Protein 5J93 (pdb70)

Nearest PDB structures (foldseek):
  4mjy-assembly1_A  TM=1.006E+00  e=1.750E-23  Aquarana catesbeiana
  4lyx-assembly1_A  TM=1.006E+00  e=2.697E-23  Aquarana catesbeiana
  4mku-assembly1_A  TM=1.005E+00  e=2.697E-23  Aquarana catesbeiana
  5xhm-assembly1_A  TM=1.005E+00  e=3.268E-23  Aquarana catesbeiana
  4p18-assembly1_X  TM=1.004E+00  e=1.196E-22  Aquarana catesbeiana

Organism: Aquarana catesbeiana (NCBI:txid8400)

CATH classification: 1.20.1260.10

Radius of gyration: 18.16 Å; Cα contacts (8 Å, |Δi|>4): 211; chains: 1; bounding box: 49×44×41 Å

B-factor: mean 12.15, std 8.23, range [3.85, 66.8]

Structure (mmCIF, N/CA/C/O backbone):
data_5J93
#
_entry.id   5J93
#
_cell.length_a   183.782
_cell.length_b   183.782
_cell.length_c   183.782
_cell.angle_alpha   90.00
_cell.angle_beta   90.00
_cell.angle_gamma   90.00
#
_symmetry.space_group_name_H-M   'F 4 3 2'
#
loop_
_entity.id
_entity.type
_entity.pdbx_description
1 polymer 'Ferritin, middle subunit'
2 non-polymer 'FE (II) ION'
3 non-polymer 'CHLORIDE ION'
4 non-polymer 'MAGNESIUM ION'
5 water water
#
loop_
_atom_site.group_PDB
_atom_site.id
_atom_site.type_symbol
_atom_site.label_atom_id
_atom_site.label_alt_id
_atom_site.label_comp_id
_atom_site.label_asym_id
_atom_site.label_entity_id
_atom_site.label_seq_id
_atom_site.pdbx_PDB_ins_code
_atom_site.Cartn_x
_atom_site.Cartn_y
_atom_site.Cartn_z
_atom_site.occupancy
_atom_site.B_iso_or_equiv
_atom_site.auth_seq_id
_atom_site.auth_comp_id
_atom_site.auth_asym_id
_atom_site.auth_atom_id
_atom_site.pdbx_PDB_model_num
ATOM 1 N N . VAL A 1 2 ? 55.921 18.762 23.586 1.00 26.46 1 VAL A N 1
ATOM 2 C CA . VAL A 1 2 ? 54.545 19.372 23.547 1.00 23.04 1 VAL A CA 1
ATOM 3 C C . VAL A 1 2 ? 53.721 18.830 22.385 1.00 13.69 1 VAL A C 1
ATOM 4 O O . VAL A 1 2 ? 54.211 18.761 21.276 1.00 17.82 1 VAL A O 1
ATOM 8 N N . SER A 1 3 ? 52.481 18.432 22.641 1.00 10.69 2 SER A N 1
ATOM 9 C CA . SER A 1 3 ? 51.612 17.973 21.570 1.00 8.64 2 SER A CA 1
ATOM 10 C C . SER A 1 3 ? 51.393 19.078 20.545 1.00 7.93 2 SER A C 1
ATOM 11 O O . SER A 1 3 ? 51.157 20.232 20.915 1.00 8.39 2 SER A O 1
ATOM 14 N N . GLN A 1 4 ? 51.381 18.707 19.270 1.00 7.62 3 GLN A N 1
ATOM 15 C CA . GLN A 1 4 ? 51.146 19.650 18.187 1.00 7.87 3 GLN A CA 1
ATOM 16 C C . GLN A 1 4 ? 49.774 20.323 18.260 1.00 7.34 3 GLN A C 1
ATOM 17 O O . GLN A 1 4 ? 49.610 21.395 17.683 1.00 8.29 3 GLN A O 1
ATOM 23 N N . VAL A 1 5 ? 48.796 19.712 18.935 1.00 7.29 4 VAL A N 1
ATOM 24 C CA . VAL A 1 5 ? 47.476 20.310 19.024 1.00 7.40 4 VAL A CA 1
ATOM 25 C C . VAL A 1 5 ? 47.318 21.227 20.231 1.00 7.47 4 VAL A C 1
ATOM 26 O O . VAL A 1 5 ? 46.352 21.982 20.306 1.00 8.53 4 VAL A O 1
ATOM 30 N N . ARG A 1 6 ? 48.244 21.172 21.184 1.00 7.28 5 ARG A N 1
ATOM 31 C CA . ARG A 1 6 ? 48.011 21.795 22.474 1.00 7.23 5 ARG A CA 1
ATOM 32 C C . ARG A 1 6 ? 47.997 23.307 22.347 1.00 7.08 5 ARG A C 1
ATOM 33 O O . ARG A 1 6 ? 48.894 23.904 21.739 1.00 8.07 5 ARG A O 1
ATOM 41 N N . GLN A 1 7 ? 46.994 23.937 22.944 1.00 6.75 6 GLN A N 1
ATOM 42 C CA . GLN A 1 7 ? 46.900 25.398 22.918 1.00 6.93 6 GLN A CA 1
ATOM 43 C C . GLN A 1 7 ? 46.043 25.830 24.087 1.00 6.63 6 GLN A C 1
ATOM 44 O O . GLN A 1 7 ? 44.904 25.378 24.235 1.00 6.90 6 GLN A O 1
ATOM 50 N N . ASN A 1 8 ? 46.602 26.683 24.930 1.00 7.09 7 ASN A N 1
ATOM 51 C CA . ASN A 1 8 ? 45.904 27.208 26.091 1.00 7.07 7 ASN A CA 1
ATOM 52 C C . ASN A 1 8 ? 45.450 26.144 27.071 1.00 6.85 7 ASN A C 1
ATOM 53 O O . ASN A 1 8 ? 44.399 26.294 27.684 1.00 7.62 7 ASN A O 1
ATOM 58 N N . TYR A 1 9 ? 46.257 25.097 27.253 1.00 6.89 8 TYR A N 1
ATOM 59 C CA . TYR A 1 9 ? 45.886 23.977 28.124 1.00 6.90 8 TYR A CA 1
ATOM 60 C C . TYR A 1 9 ? 46.937 23.813 29.201 1.00 7.11 8 TYR A C 1
ATOM 61 O O . TYR A 1 9 ? 48.038 23.323 28.951 1.00 8.28 8 TYR A O 1
ATOM 70 N N . HIS A 1 10 ? 46.613 24.242 30.414 1.00 7.09 9 HIS A N 1
ATOM 71 C CA . HIS A 1 10 ? 47.591 24.247 31.477 1.00 7.80 9 HIS A CA 1
ATOM 72 C C . HIS A 1 10 ? 47.830 22.829 32.001 1.00 7.43 9 HIS A C 1
ATOM 73 O O . HIS A 1 10 ? 46.906 22.035 32.128 1.00 7.70 9 HIS A O 1
ATOM 80 N N . SER A 1 11 ? 49.079 22.546 32.359 1.00 8.10 10 SER A N 1
ATOM 81 C CA A SER A 1 11 ? 49.443 21.275 32.979 0.80 8.34 10 SER A CA 1
ATOM 82 C CA B SER A 1 11 ? 49.441 21.267 32.971 0.20 9.31 10 SER A CA 1
ATOM 83 C C . SER A 1 11 ? 48.570 20.926 34.195 1.00 7.53 10 SER A C 1
ATOM 84 O O . SER A 1 11 ? 48.236 19.755 34.430 1.00 8.26 10 SER A O 1
ATOM 89 N N . ASP A 1 12 ? 48.218 21.933 34.990 1.00 7.73 11 ASP A N 1
ATOM 90 C CA . ASP A 1 12 ? 47.398 21.693 36.172 1.00 8.26 11 ASP A CA 1
ATOM 91 C C . ASP A 1 12 ? 46.010 21.205 35.785 1.00 7.65 11 ASP A C 1
ATOM 92 O O . ASP A 1 12 ? 45.425 20.360 36.459 1.00 8.14 11 ASP A O 1
ATOM 97 N N . CYS A 1 13 ? 45.464 21.774 34.718 1.00 7.35 12 CYS A N 1
ATOM 98 C CA . CYS A 1 13 ? 44.158 21.355 34.230 1.00 7.33 12 CYS A CA 1
ATOM 99 C C . CYS A 1 13 ? 44.207 19.929 33.677 1.00 7.18 12 CYS A C 1
ATOM 100 O O . CYS A 1 13 ? 43.321 19.122 33.943 1.00 7.43 12 CYS A O 1
ATOM 103 N N . GLU A 1 14 ? 45.255 19.619 32.918 1.00 7.31 13 GLU A N 1
ATOM 104 C CA . GLU A 1 14 ? 45.469 18.273 32.401 1.00 7.03 13 GLU A CA 1
ATOM 105 C C . GLU A 1 14 ? 45.486 17.256 33.549 1.00 6.66 13 GLU A C 1
ATOM 106 O O . GLU A 1 14 ? 44.831 16.216 33.476 1.00 6.85 13 GLU A O 1
ATOM 112 N N . ALA A 1 15 ? 46.226 17.556 34.615 1.00 6.73 14 ALA A N 1
ATOM 113 C CA . ALA A 1 15 ? 46.306 16.648 35.750 1.00 7.19 14 ALA A CA 1
ATOM 114 C C . ALA A 1 15 ? 44.952 16.523 36.446 1.00 6.94 14 ALA A C 1
ATOM 115 O O . ALA A 1 15 ? 44.532 15.419 36.817 1.00 7.31 14 ALA A O 1
ATOM 117 N N . ALA A 1 16 ? 44.259 17.649 36.625 1.00 7.05 15 ALA A N 1
ATOM 118 C CA . ALA A 1 16 ? 42.964 17.628 37.283 1.00 7.49 15 ALA A CA 1
ATOM 119 C C . ALA A 1 16 ? 41.910 16.864 36.470 1.00 7.16 15 ALA A C 1
ATOM 120 O O . ALA A 1 16 ? 41.031 16.229 37.053 1.00 7.72 15 ALA A O 1
ATOM 122 N N . VAL A 1 17 ? 42.009 16.896 35.145 1.00 6.74 16 VAL A N 1
ATOM 123 C CA . VAL A 1 17 ? 41.130 16.088 34.291 1.00 6.88 16 VAL A CA 1
ATOM 124 C C . VAL A 1 17 ? 41.395 14.596 34.530 1.00 6.42 16 VAL A C 1
ATOM 125 O O . VAL A 1 17 ? 40.455 13.809 34.612 1.00 6.91 16 VAL A O 1
ATOM 129 N N . ASN A 1 18 ? 42.665 14.206 34.652 1.00 6.56 17 ASN A N 1
ATOM 130 C CA . ASN A 1 18 ? 42.974 12.812 34.979 1.00 6.33 17 ASN A CA 1
ATOM 131 C C . ASN A 1 18 ? 42.389 12.406 36.333 1.00 6.28 17 ASN A C 1
ATOM 132 O O . ASN A 1 18 ? 41.829 11.315 36.483 1.00 6.81 17 ASN A O 1
ATOM 137 N N . ARG A 1 19 ? 42.487 13.286 37.321 1.00 6.49 18 ARG A N 1
ATOM 138 C CA . ARG A 1 19 ? 41.910 12.967 38.624 1.00 7.17 18 ARG A CA 1
ATOM 139 C C . ARG A 1 19 ? 40.392 12.872 38.556 1.00 6.96 18 ARG A C 1
ATOM 140 O O . ARG A 1 19 ? 39.776 12.020 39.202 1.00 7.23 18 ARG A O 1
ATOM 148 N N . MET A 1 20 ? 39.775 13.736 37.766 1.00 7.16 19 MET A N 1
ATOM 149 C CA . MET A 1 20 ? 38.325 13.721 37.628 1.00 7.84 19 MET A CA 1
ATOM 150 C C . MET A 1 20 ? 37.852 12.422 36.954 1.00 7.67 19 MET A C 1
ATOM 151 O O . MET A 1 20 ? 36.852 11.843 37.365 1.00 8.90 19 MET A O 1
ATOM 156 N N . LEU A 1 21 ? 38.591 11.978 35.925 1.00 7.40 20 LEU A N 1
ATOM 157 C CA A LEU A 1 21 ? 38.339 10.711 35.235 0.50 8.58 20 LEU A CA 1
ATOM 158 C CA B LEU A 1 21 ? 38.346 10.709 35.227 0.50 8.57 20 LEU A CA 1
ATOM 159 C C . LEU A 1 21 ? 38.310 9.566 36.251 1.00 7.33 20 LEU A C 1
ATOM 160 O O . LEU A 1 21 ? 37.423 8.714 36.229 1.00 7.39 20 LEU A O 1
ATOM 169 N N . ASN A 1 22 ? 39.303 9.539 37.136 1.00 6.60 21 ASN A N 1
ATOM 170 C CA . ASN A 1 22 ? 39.371 8.499 38.147 1.00 6.36 21 ASN A CA 1
ATOM 171 C C . ASN A 1 22 ? 38.143 8.529 39.051 1.00 6.18 21 ASN A C 1
ATOM 172 O O . ASN A 1 22 ? 37.585 7.476 39.375 1.00 6.64 21 ASN A O 1
ATOM 177 N N . LEU A 1 23 ? 37.712 9.729 39.449 1.00 6.49 22 LEU A N 1
ATOM 178 C CA . LEU A 1 23 ? 36.563 9.857 40.324 1.00 6.72 22 LEU A CA 1
ATOM 179 C C . LEU A 1 23 ? 35.277 9.380 39.637 1.00 6.41 22 LEU A C 1
ATOM 180 O O . LEU A 1 23 ? 34.433 8.742 40.271 1.00 6.70 22 LEU A O 1
ATOM 185 N N . GLU A 1 24 ? 35.123 9.667 38.340 1.00 6.43 23 GLU A N 1
ATOM 186 C CA . GLU A 1 24 ? 33.968 9.144 37.609 1.00 6.78 23 GLU A CA 1
ATOM 187 C C . GLU A 1 24 ? 33.971 7.610 37.609 1.00 6.43 23 GLU A C 1
ATOM 188 O O . GLU A 1 24 ? 32.931 6.976 37.782 1.00 7.10 23 GLU A O 1
ATOM 194 N N . LEU A 1 25 ? 35.141 7.017 37.395 1.00 6.45 24 LEU A N 1
ATOM 195 C CA . LEU A 1 25 ? 35.263 5.557 37.424 1.00 6.82 24 LEU A CA 1
ATOM 196 C C . LEU A 1 25 ? 34.957 4.997 38.811 1.00 6.52 24 LEU A C 1
ATOM 197 O O . LEU A 1 25 ? 34.316 3.957 38.948 1.00 6.82 24 LEU A O 1
ATOM 202 N N . TYR A 1 26 ? 35.416 5.690 39.850 1.00 6.61 25 TYR A N 1
ATOM 203 C CA . TYR A 1 26 ? 35.099 5.321 41.221 1.00 6.69 25 TYR A CA 1
ATOM 204 C C . TYR A 1 26 ? 33.583 5.343 41.453 1.00 6.62 25 TYR A C 1
ATOM 205 O O . TYR A 1 26 ? 33.015 4.431 42.065 1.00 6.70 25 TYR A O 1
ATOM 214 N N . ALA A 1 27 ? 32.923 6.393 40.977 1.00 6.58 26 ALA A N 1
ATOM 215 C CA . ALA A 1 27 ? 31.474 6.481 41.116 1.00 7.04 26 ALA A CA 1
ATOM 216 C C . ALA A 1 27 ? 30.795 5.330 40.377 1.00 6.59 26 ALA A C 1
ATOM 217 O O . ALA A 1 27 ? 29.858 4.717 40.903 1.00 7.22 26 ALA A O 1
ATOM 219 N N . SER A 1 28 ? 31.256 5.031 39.167 1.00 6.58 27 SER A N 1
ATOM 220 C CA . SER A 1 28 ? 30.702 3.893 38.425 1.00 6.79 27 SER A CA 1
ATOM 221 C C . SER A 1 28 ? 30.770 2.613 39.247 1.00 6.43 27 SER A C 1
ATOM 222 O O . SER A 1 28 ? 29.824 1.835 39.284 1.00 6.88 27 SER A O 1
ATOM 225 N N . TYR A 1 29 ? 31.922 2.383 39.861 1.00 6.37 28 TYR A N 1
ATOM 226 C CA . TYR A 1 29 ? 32.169 1.147 40.581 1.00 6.15 28 TYR A CA 1
ATOM 227 C C . TYR A 1 29 ? 31.281 1.053 41.824 1.00 5.96 28 TYR A C 1
ATOM 228 O O . TYR A 1 29 ? 30.758 -0.009 42.155 1.00 6.71 28 TYR A O 1
ATOM 237 N N . THR A 1 30 ? 31.102 2.181 42.506 1.00 6.24 29 THR A N 1
ATOM 238 C CA . THR A 1 30 ? 30.200 2.234 43.653 1.00 6.69 29 THR A CA 1
ATOM 239 C C . THR A 1 30 ? 28.784 1.875 43.231 1.00 6.32 29 THR A C 1
ATOM 240 O O . THR A 1 30 ? 28.107 1.091 43.909 1.00 6.50 29 THR A O 1
ATOM 244 N N . TYR A 1 31 ? 28.307 2.441 42.131 1.00 6.87 30 TYR A N 1
ATOM 245 C CA . TYR A 1 31 ? 26.968 2.086 41.666 1.00 7.86 30 TYR A CA 1
ATOM 246 C C . TYR A 1 31 ? 26.870 0.615 41.241 1.00 7.18 30 TYR A C 1
ATOM 247 O O . TYR A 1 31 ? 25.824 0.001 41.452 1.00 7.94 30 TYR A O 1
ATOM 256 N N . SER A 1 32 ? 27.931 0.039 40.679 1.00 6.69 31 SER A N 1
ATOM 257 C CA A SER A 1 32 ? 27.930 -1.379 40.356 0.35 7.97 31 SER A CA 1
ATOM 258 C CA B SER A 1 32 ? 27.952 -1.395 40.367 0.35 7.30 31 SER A CA 1
ATOM 259 C CA C SER A 1 32 ? 27.890 -1.379 40.347 0.30 7.78 31 SER A CA 1
ATOM 260 C C . SER A 1 32 ? 27.750 -2.220 41.630 1.00 6.68 31 SER A C 1
ATOM 261 O O . SER A 1 32 ? 27.030 -3.219 41.634 1.00 7.28 31 SER A O 1
ATOM 2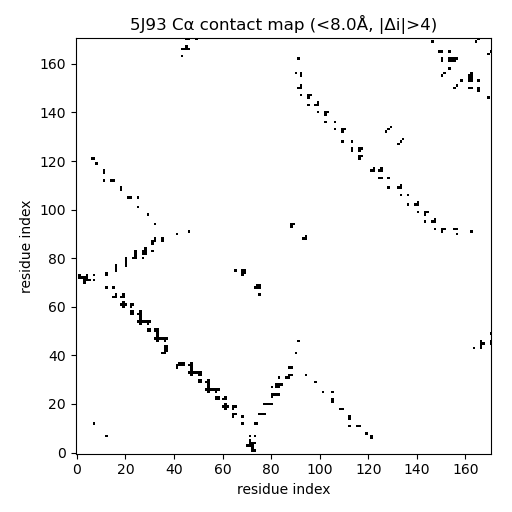68 N N . SER A 1 33 ? 28.414 -1.808 42.710 1.00 6.67 32 SER A N 1
ATOM 269 C CA . SER A 1 33 ? 28.259 -2.501 43.975 1.00 6.58 32 SER A CA 1
ATOM 270 C C . SER A 1 33 ? 26.821 -2.419 44.484 1.00 6.37 32 SER A C 1
ATOM 271 O O . SER A 1 33 ? 26.288 -3.388 45.031 1.00 7.01 32 SER A O 1
ATOM 274 N N . MET A 1 34 ? 26.203 -1.248 44.356 1.00 6.15 33 MET A N 1
ATOM 275 C CA . MET A 1 34 ? 24.812 -1.106 44.783 1.00 6.55 33 MET A CA 1
ATOM 276 C C . MET A 1 34 ? 23.887 -1.991 43.942 1.00 6.28 33 MET A C 1
ATOM 277 O O . MET A 1 34 ? 23.000 -2.638 44.490 1.00 7.03 33 MET A O 1
ATOM 282 N N . TYR A 1 35 ? 24.106 -2.040 42.633 1.00 6.80 34 TYR A N 1
ATOM 283 C CA . TYR A 1 35 ? 23.384 -2.975 41.788 1.00 7.34 34 TYR A CA 1
ATOM 284 C C . TYR A 1 35 ? 23.470 -4.401 42.339 1.00 7.36 34 TYR A C 1
ATOM 285 O O . TYR A 1 35 ? 22.453 -5.075 42.510 1.00 7.76 34 TYR A O 1
ATOM 294 N N . ALA A 1 36 ? 24.691 -4.862 42.586 1.00 7.14 35 ALA A N 1
ATOM 295 C CA . ALA A 1 36 ? 24.860 -6.234 43.011 1.00 7.87 35 ALA A CA 1
ATOM 296 C C . ALA A 1 36 ? 24.174 -6.496 44.346 1.00 7.39 35 ALA A C 1
ATOM 297 O O . ALA A 1 36 ? 23.605 -7.571 44.565 1.00 8.82 35 ALA A O 1
ATOM 299 N N . PHE A 1 37 ? 24.190 -5.516 45.240 1.00 7.02 36 PHE A N 1
ATOM 300 C CA . PHE A 1 37 ? 23.539 -5.662 46.534 1.00 6.72 36 PHE A CA 1
ATOM 301 C C . PHE A 1 37 ? 22.025 -5.834 46.378 1.00 6.16 36 PHE A C 1
ATOM 302 O O . PHE A 1 37 ? 21.434 -6.731 46.985 1.00 6.48 36 PHE A O 1
ATOM 310 N N . PHE A 1 38 ? 21.391 -4.967 45.591 1.00 6.34 37 PHE A N 1
ATOM 311 C CA . PHE A 1 38 ? 19.936 -5.030 45.461 1.00 6.40 37 PHE A CA 1
ATOM 312 C C . PHE A 1 38 ? 19.454 -6.232 44.652 1.00 6.47 37 PHE A C 1
ATOM 313 O O . PHE A 1 38 ? 18.279 -6.580 44.739 1.00 7.57 37 PHE A O 1
ATOM 321 N N . ASP A 1 39 ? 20.362 -6.875 43.922 1.00 6.65 38 ASP A N 1
ATOM 322 C CA . ASP A 1 39 ? 20.098 -8.108 43.180 1.00 7.35 38 ASP A CA 1
ATOM 323 C C . ASP A 1 39 ? 20.272 -9.363 44.044 1.00 7.34 38 ASP A C 1
ATOM 324 O O . ASP A 1 39 ? 19.944 -10.465 43.597 1.00 8.74 38 ASP A O 1
ATOM 329 N N . ARG A 1 40 ? 20.783 -9.229 45.273 1.00 6.87 39 ARG A N 1
ATOM 330 C CA . ARG A 1 40 ? 20.904 -10.373 46.174 1.00 6.90 39 ARG A CA 1
ATOM 331 C C . ARG A 1 40 ? 19.545 -10.989 46.456 1.00 6.84 39 ARG A C 1
ATOM 332 O O . ARG A 1 40 ? 18.548 -10.274 46.596 1.00 7.37 39 ARG A O 1
ATOM 340 N N . ASP A 1 41 ? 19.509 -12.308 46.635 1.00 6.81 40 ASP A N 1
ATOM 341 C CA . ASP A 1 41 ? 18.227 -12.961 46.915 1.00 7.56 40 ASP A CA 1
ATOM 342 C C . ASP A 1 41 ? 17.598 -12.531 48.226 1.00 7.09 40 ASP A C 1
ATOM 343 O O . ASP A 1 41 ? 16.392 -12.638 48.371 1.00 8.28 40 ASP A O 1
ATOM 348 N N . ASP A 1 42 ? 18.420 -12.071 49.178 1.00 7.01 41 ASP A N 1
ATOM 349 C CA A ASP A 1 42 ? 17.948 -11.606 50.485 0.60 7.76 41 ASP A CA 1
ATOM 350 C CA B ASP A 1 42 ? 17.949 -11.607 50.491 0.40 7.89 41 ASP A CA 1
ATOM 351 C C . ASP A 1 42 ? 17.739 -10.093 50.541 1.00 7.55 41 ASP A C 1
ATOM 352 O O . ASP A 1 42 ? 17.490 -9.544 51.613 1.00 7.88 41 ASP A O 1
ATOM 361 N N . VAL A 1 43 ? 17.811 -9.434 49.385 1.00 7.09 42 VAL A N 1
ATOM 362 C CA . VAL A 1 43 ? 17.478 -8.010 49.247 1.00 6.84 42 VAL A CA 1
ATOM 363 C C . VAL A 1 43 ? 16.351 -7.899 48.224 1.00 6.90 42 VAL A C 1
ATOM 364 O O . VAL A 1 43 ? 15.245 -7.473 48.561 1.00 7.34 42 VAL A O 1
ATOM 368 N N . ALA A 1 44 ? 16.626 -8.272 46.976 1.00 6.63 43 ALA A N 1
ATOM 369 C CA . ALA A 1 44 ? 15.573 -8.543 45.993 1.00 7.07 43 ALA A CA 1
ATOM 370 C C . ALA A 1 44 ? 14.679 -7.337 45.726 1.00 6.73 43 ALA A C 1
ATOM 371 O O . ALA A 1 44 ? 13.451 -7.404 45.831 1.00 7.93 43 ALA A O 1
ATOM 373 N N . LEU A 1 45 ? 15.316 -6.237 45.350 1.00 6.77 44 LEU A N 1
ATOM 374 C CA . LEU A 1 45 ? 14.597 -5.034 44.904 1.00 7.07 44 LEU A CA 1
ATOM 375 C C . LEU A 1 45 ? 15.117 -4.732 43.515 1.00 7.24 44 LEU A C 1
ATOM 376 O O . LEU A 1 45 ? 16.054 -3.956 43.318 1.00 7.47 44 LEU A O 1
ATOM 381 N N . HIS A 1 46 ? 14.518 -5.395 42.531 1.00 7.45 45 HIS A N 1
ATOM 382 C CA A HIS A 1 46 ? 15.134 -5.417 41.209 0.50 9.43 45 HIS A CA 1
ATOM 383 C CA B HIS A 1 46 ? 15.052 -5.444 41.161 0.50 11.24 45 HIS A CA 1
ATOM 384 C C . HIS A 1 46 ? 15.054 -4.092 40.457 1.00 7.44 45 HIS A C 1
ATOM 385 O O . HIS A 1 46 ? 15.956 -3.784 39.685 1.00 7.92 45 HIS A O 1
ATOM 398 N N . ASN A 1 47 ? 14.007 -3.303 40.664 1.00 7.42 46 ASN A N 1
ATOM 399 C CA . ASN A 1 47 ? 13.960 -2.005 39.992 1.00 7.59 46 ASN A CA 1
ATOM 400 C C . ASN A 1 47 ? 14.995 -1.045 40.573 1.00 7.48 46 ASN A C 1
ATOM 401 O O . ASN A 1 47 ? 15.616 -0.277 39.845 1.00 8.38 46 ASN A O 1
ATOM 406 N N . VAL A 1 48 ? 15.198 -1.108 41.885 1.00 7.35 47 VAL A N 1
ATOM 407 C CA . VAL A 1 48 ? 16.270 -0.355 42.519 1.00 7.83 47 VAL A CA 1
ATOM 408 C C . VAL A 1 48 ? 17.629 -0.815 41.985 1.00 7.26 47 VAL A C 1
ATOM 409 O O . VAL A 1 48 ? 18.487 0.009 41.653 1.00 7.77 47 VAL A O 1
ATOM 413 N N . ALA A 1 49 ? 17.826 -2.130 41.898 1.00 7.51 48 ALA A N 1
ATOM 414 C CA . ALA A 1 49 ? 19.084 -2.662 41.362 1.00 7.74 48 ALA A CA 1
ATOM 415 C C . ALA A 1 49 ? 19.358 -2.124 39.966 1.00 8.06 48 ALA A C 1
ATOM 416 O O . ALA A 1 49 ? 20.480 -1.703 39.663 1.00 8.78 48 ALA A O 1
ATOM 418 N N . GLU A 1 50 ? 18.332 -2.125 39.123 1.00 8.00 49 GLU A N 1
ATOM 419 C CA A GLU A 1 50 ? 18.481 -1.648 37.747 0.70 11.59 49 GLU A CA 1
ATOM 420 C CA B GLU A 1 50 ? 18.482 -1.651 37.743 0.30 10.84 49 GLU A CA 1
ATOM 421 C C . GLU A 1 50 ? 18.775 -0.152 37.674 1.00 9.12 49 GLU A C 1
ATOM 422 O O . GLU A 1 50 ? 19.550 0.281 36.817 1.00 10.01 49 GLU A O 1
ATOM 433 N N . PHE A 1 51 ? 18.171 0.633 38.559 1.00 8.85 50 PHE A N 1
ATOM 434 C CA . PHE A 1 51 ? 18.485 2.055 38.651 1.00 9.09 50 PHE A CA 1
ATOM 435 C C . PHE A 1 51 ? 19.983 2.254 38.876 1.00 8.89 50 PHE A C 1
ATOM 436 O O . PHE A 1 51 ? 20.633 3.064 38.204 1.00 9.95 50 PHE A O 1
ATOM 444 N N . PHE A 1 52 ? 20.541 1.511 39.822 1.00 8.16 51 PHE A N 1
ATOM 445 C CA . PHE A 1 52 ? 21.960 1.642 40.105 1.00 8.04 51 PHE A CA 1
ATOM 446 C C . PHE A 1 52 ? 22.828 1.098 38.977 1.00 8.37 51 PHE A C 1
ATOM 447 O O . PHE A 1 52 ? 23.862 1.699 38.663 1.00 8.81 51 PHE A O 1
ATOM 455 N N . LYS A 1 53 ? 22.415 0.010 38.335 1.00 8.59 52 LYS A N 1
ATOM 456 C CA . LYS A 1 53 ? 23.173 -0.498 37.192 1.00 9.39 52 LYS A CA 1
ATOM 457 C C . LYS A 1 53 ? 23.250 0.527 36.068 1.00 9.63 52 LYS A C 1
ATOM 458 O O . LYS A 1 53 ? 24.316 0.758 35.484 1.00 10.29 52 LYS A O 1
ATOM 464 N N . GLU A 1 54 ? 22.123 1.162 35.781 1.00 10.59 53 GLU A N 1
ATOM 465 C CA . GLU A 1 54 ? 22.111 2.210 34.765 1.00 11.68 53 GLU A CA 1
ATOM 466 C C . GLU A 1 54 ? 22.992 3.391 35.145 1.00 11.47 53 GLU A C 1
ATOM 467 O O . GLU A 1 54 ? 23.711 3.919 34.302 1.00 13.19 53 GLU A O 1
ATOM 473 N N . HIS A 1 55 ? 22.885 3.751 36.390 1.00 13.55 54 HIS A N 1
ATOM 474 C CA A HIS A 1 55 ? 23.814 4.872 36.924 0.50 14.06 54 HIS A CA 1
ATOM 475 C CA B HIS A 1 55 ? 23.757 4.802 36.853 0.50 14.15 54 HIS A CA 1
ATOM 476 C C . HIS A 1 55 ? 25.356 4.544 36.803 1.00 12.39 54 HIS A C 1
ATOM 477 O O . HIS A 1 55 ? 26.200 5.345 36.385 1.00 12.72 54 HIS A O 1
ATOM 490 N N . SER A 1 56 ? 25.606 3.233 37.009 1.00 9.00 55 SER A N 1
ATOM 491 C CA A SER A 1 56 ? 26.974 2.786 36.853 0.60 8.85 55 SER A CA 1
ATOM 492 C CA B SER A 1 56 ? 26.988 2.761 36.853 0.40 9.29 55 SER A CA 1
ATOM 493 C C . SER A 1 56 ? 27.454 2.965 35.406 1.00 8.58 55 SER A C 1
ATOM 494 O O . SER A 1 56 ? 28.564 3.440 35.150 1.00 9.38 55 SER A O 1
ATOM 499 N N . HIS A 1 57 ? 26.597 2.619 34.461 1.00 9.24 56 HIS A N 1
ATOM 500 C CA . HIS A 1 57 ? 26.934 2.771 33.047 1.00 9.74 56 HIS A CA 1
ATOM 501 C C . HIS A 1 57 ? 27.102 4.240 32.672 1.00 10.04 56 HIS A C 1
ATOM 502 O O . HIS A 1 57 ? 28.041 4.593 31.957 1.00 10.94 56 HIS A O 1
ATOM 509 N N . ALA A 1 58 ? 26.238 5.101 33.185 1.00 10.14 57 ALA A N 1
ATOM 510 C CA . ALA A 1 58 ? 26.339 6.529 32.907 1.00 10.93 57 ALA A CA 1
ATOM 511 C C . ALA A 1 58 ? 27.666 7.092 33.415 1.00 9.51 57 ALA A C 1
ATOM 512 O O . ALA A 1 58 ? 28.300 7.896 32.733 1.00 9.66 57 ALA A O 1
ATOM 514 N N . GLU A 1 59 ? 28.086 6.688 34.615 1.00 8.65 58 GLU A N 1
ATOM 515 C CA . GLU A 1 59 ? 29.354 7.194 35.147 1.00 8.45 58 GLU A CA 1
ATOM 516 C C . GLU A 1 59 ? 30.533 6.748 34.288 1.00 8.29 58 GLU A C 1
ATOM 517 O O . GLU A 1 59 ? 31.486 7.508 34.091 1.00 8.26 58 GLU A O 1
ATOM 523 N N . ARG A 1 60 ? 30.489 5.524 33.764 1.00 8.71 59 ARG A N 1
ATOM 524 C CA . ARG A 1 60 ? 31.541 5.086 32.837 1.00 12.13 59 ARG A CA 1
ATOM 525 C C . ARG A 1 60 ? 31.578 5.958 31.579 1.00 10.24 59 ARG A C 1
ATOM 526 O O . ARG A 1 60 ? 32.650 6.300 31.084 1.00 11.26 59 ARG A O 1
ATOM 529 N N . GLU A 1 61 ? 30.416 6.332 31.073 1.00 9.61 60 GLU A N 1
ATOM 530 C CA . GLU A 1 61 ? 30.357 7.262 29.945 1.00 11.35 60 GLU A CA 1
ATOM 531 C C . GLU A 1 61 ? 30.951 8.623 30.308 1.00 8.88 60 GLU A C 1
ATOM 532 O O . GLU A 1 61 ? 31.647 9.228 29.498 1.00 9.49 60 GLU A O 1
ATOM 538 N N . HIS A 1 62 ? 30.687 9.107 31.515 1.00 8.02 61 HIS A N 1
ATOM 539 C CA . HIS A 1 62 ? 31.287 10.355 31.983 1.00 7.67 61 HIS A CA 1
ATOM 540 C C . HIS A 1 62 ? 32.810 10.280 31.963 1.00 7.56 61 HIS A C 1
ATOM 541 O O . HIS A 1 62 ? 33.485 11.239 31.578 1.00 7.77 61 HIS A O 1
ATOM 548 N N . ALA A 1 63 ? 33.348 9.145 32.392 1.00 7.69 62 ALA A N 1
ATOM 549 C CA . ALA A 1 63 ? 34.791 8.923 32.394 1.00 7.77 62 ALA A CA 1
ATOM 550 C C . ALA A 1 63 ? 35.346 8.909 30.985 1.00 7.94 62 ALA A C 1
ATOM 551 O O . ALA A 1 63 ? 36.377 9.536 30.695 1.00 8.37 62 ALA A O 1
ATOM 553 N N . GLU A 1 64 ? 34.680 8.180 30.101 1.00 8.50 63 GLU A N 1
ATOM 554 C CA . GLU A 1 64 ? 35.152 8.084 28.725 1.00 11.30 63 GLU A CA 1
ATOM 555 C C . GLU A 1 64 ? 35.162 9.445 28.026 1.00 7.69 63 GLU A C 1
ATOM 556 O O . GLU A 1 64 ? 36.067 9.730 27.237 1.00 8.29 63 GLU A O 1
ATOM 562 N N . LYS A 1 65 ? 34.202 10.299 28.359 1.00 7.32 64 LYS A N 1
ATOM 563 C CA . LYS A 1 65 ? 34.147 11.613 27.770 1.00 7.38 64 LYS A CA 1
ATOM 564 C C . LYS A 1 65 ? 35.350 12.459 28.220 1.00 6.95 64 LYS A C 1
ATOM 565 O O . LYS A 1 65 ? 35.873 13.256 27.439 1.00 7.21 64 LYS A O 1
ATOM 571 N N . PHE A 1 66 ? 35.809 12.288 29.461 1.00 6.97 65 PHE A N 1
ATOM 572 C CA . PHE A 1 66 ? 37.039 12.962 29.895 1.00 7.14 65 PHE A CA 1
ATOM 573 C C . PHE A 1 66 ? 38.269 12.427 29.182 1.00 6.77 65 PHE A C 1
ATOM 574 O O . PHE A 1 66 ? 39.182 13.185 28.903 1.00 7.23 65 PHE A O 1
ATOM 582 N N . MET A 1 67 ? 38.327 11.125 28.906 1.00 6.94 66 MET A N 1
ATOM 583 C CA A MET A 1 67 ? 39.460 10.566 28.143 0.50 10.39 66 MET A CA 1
ATOM 584 C CA B MET A 1 67 ? 39.467 10.578 28.159 0.50 11.24 66 MET A CA 1
ATOM 585 C C . MET A 1 67 ? 39.541 11.212 26.776 1.00 7.12 66 MET A C 1
ATOM 586 O O . MET A 1 67 ? 40.614 11.635 26.332 1.00 7.79 66 MET A O 1
ATOM 595 N N . LYS A 1 68 ? 38.396 11.281 26.110 1.00 6.89 67 LYS A N 1
ATOM 596 C CA A LYS A 1 68 ? 38.336 11.880 24.781 0.50 9.14 67 LYS A CA 1
ATOM 597 C CA B LYS A 1 68 ? 38.326 11.885 24.778 0.50 8.99 67 LYS A CA 1
ATOM 598 C C . LYS A 1 68 ? 38.739 13.358 24.835 1.00 6.67 67 LYS A C 1
ATOM 599 O O . LYS A 1 68 ? 39.465 13.843 23.971 1.00 7.13 67 LYS A O 1
ATOM 610 N N . TYR A 1 69 ? 38.261 14.059 25.861 1.00 6.44 68 TYR A N 1
ATOM 611 C CA . TYR A 1 69 ? 38.565 15.472 26.045 1.00 6.40 68 TYR A CA 1
ATOM 612 C C . TYR A 1 69 ? 40.066 15.686 26.180 1.00 6.15 68 TYR A C 1
ATOM 613 O O . TYR A 1 69 ? 40.651 16.575 25.556 1.00 6.45 68 TYR A O 1
ATOM 622 N N . GLN A 1 70 ? 40.683 14.893 27.051 1.00 6.28 69 GLN A N 1
ATOM 623 C CA . GLN A 1 70 ? 42.111 14.980 27.298 1.00 6.67 69 GLN A CA 1
ATOM 624 C C . GLN A 1 70 ? 42.882 14.909 25.987 1.00 6.55 69 GLN A C 1
ATOM 625 O O . GLN A 1 70 ? 43.737 15.749 25.679 1.00 6.92 69 GLN A O 1
ATOM 631 N N . ASN A 1 71 ? 42.568 13.905 25.181 1.00 6.46 70 ASN A N 1
ATOM 632 C CA . ASN A 1 71 ? 43.240 13.763 23.899 1.00 6.87 70 ASN A CA 1
ATOM 633 C C . ASN A 1 71 ? 42.933 14.894 22.930 1.00 6.52 70 ASN A C 1
ATOM 634 O O . ASN A 1 71 ? 43.823 15.324 22.190 1.00 7.34 70 ASN A O 1
ATOM 639 N N . LYS A 1 72 ? 41.701 15.395 22.916 1.00 6.47 71 LYS A N 1
ATOM 640 C CA . LYS A 1 72 ? 41.385 16.520 22.035 1.00 7.01 71 LYS A CA 1
ATOM 641 C C . LYS A 1 72 ? 42.227 17.742 22.337 1.00 6.70 71 LYS A C 1
ATOM 642 O O . LYS A 1 72 ? 42.594 18.473 21.425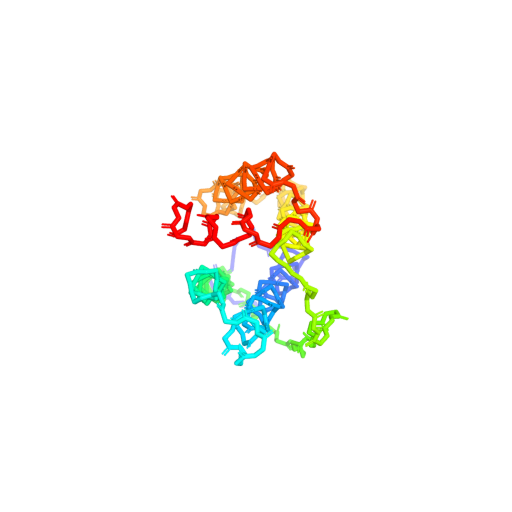 1.00 7.65 71 LYS A O 1
ATOM 648 N N . ARG A 1 73 ? 42.531 17.973 23.615 1.00 6.32 72 ARG A N 1
ATOM 649 C CA . ARG A 1 73 ? 43.340 19.118 24.014 1.00 6.49 72 ARG A CA 1
ATOM 650 C C . ARG A 1 73 ? 44.837 18.889 23.922 1.00 6.49 72 ARG A C 1
ATOM 651 O O . ARG A 1 73 ? 45.612 19.822 24.096 1.00 7.49 72 ARG A O 1
ATOM 659 N N . GLY A 1 74 ? 45.248 17.654 23.670 1.00 6.67 73 GLY A N 1
ATOM 660 C CA . GLY A 1 74 ? 46.674 17.339 23.630 1.00 7.25 73 GLY A CA 1
ATOM 661 C C . GLY A 1 74 ? 47.276 16.954 24.959 1.00 7.27 73 GLY A C 1
ATOM 662 O O . GLY A 1 74 ? 48.485 16.793 25.063 1.00 8.70 73 GLY A O 1
ATOM 663 N N . GLY A 1 75 ? 46.441 16.782 25.978 1.00 7.37 74 GLY A N 1
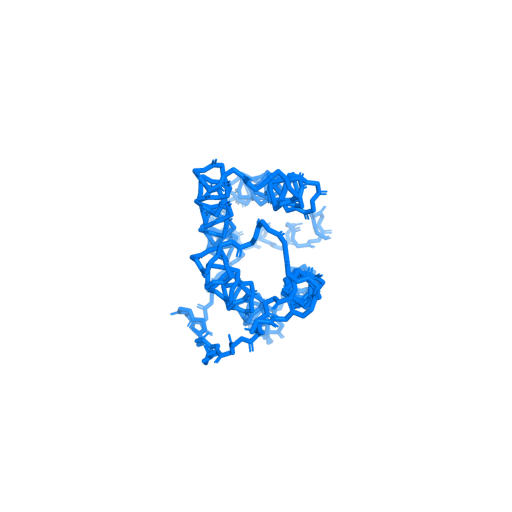ATOM 664 C CA . GLY A 1 75 ? 46.891 16.189 27.222 1.00 7.59 74 GLY A CA 1
ATOM 665 C C . GLY A 1 75 ? 47.057 14.693 27.076 1.00 7.39 74 GLY A C 1
ATOM 666 O O . GLY A 1 75 ? 46.671 14.103 26.071 1.00 8.19 74 GLY A O 1
ATOM 667 N N . ARG A 1 76 ? 47.628 14.068 28.102 1.00 7.45 75 ARG A N 1
ATOM 668 C CA . ARG A 1 76 ? 47.848 12.626 28.089 1.00 7.49 75 ARG A CA 1
ATOM 669 C C . ARG A 1 76 ? 47.159 11.906 29.249 1.00 7.36 75 ARG A C 1
ATOM 670 O O . ARG A 1 76 ? 47.467 12.147 30.416 1.00 8.55 75 ARG A O 1
ATOM 678 N N . VAL A 1 77 ? 46.227 11.020 28.911 1.00 7.28 76 VAL A N 1
ATOM 679 C CA . VAL A 1 77 ? 45.489 10.238 29.898 1.00 7.20 76 VAL A CA 1
ATOM 680 C C . VAL A 1 77 ? 46.471 9.465 30.754 1.00 7.95 76 VAL A C 1
ATOM 681 O O . VAL A 1 77 ? 47.351 8.782 30.247 1.00 9.48 76 VAL A O 1
ATOM 685 N N . VAL A 1 78 ? 46.331 9.604 32.064 1.00 7.11 77 VAL A N 1
ATOM 686 C CA . VAL A 1 78 ? 47.120 8.863 33.037 1.00 7.43 77 VAL A CA 1
ATOM 687 C C . VAL A 1 78 ? 46.117 8.233 33.980 1.00 7.15 77 VAL A C 1
ATOM 688 O O . VAL A 1 78 ? 45.340 8.945 34.613 1.00 9.27 77 VAL A O 1
ATOM 692 N N . LEU A 1 79 ? 46.125 6.908 34.050 1.00 6.50 78 LEU A N 1
ATOM 693 C CA . LEU A 1 79 ? 45.189 6.149 34.855 1.00 6.34 78 LEU A CA 1
ATOM 694 C C . LEU A 1 79 ? 45.797 5.775 36.195 1.00 6.34 78 LEU A C 1
ATOM 695 O O . LEU A 1 79 ? 46.992 5.545 36.310 1.00 7.67 78 LEU A O 1
ATOM 700 N N . GLN A 1 80 ? 44.924 5.693 37.208 1.00 6.40 79 GLN A N 1
ATOM 701 C CA . GLN A 1 80 ? 45.295 5.178 38.513 1.00 6.21 79 GLN A CA 1
ATOM 702 C C . GLN A 1 80 ? 44.321 4.074 38.913 1.00 5.55 79 GLN A C 1
ATOM 703 O O . GLN A 1 80 ? 43.274 3.872 38.296 1.00 5.95 79 GLN A O 1
ATOM 709 N N . ASP A 1 81 ? 44.630 3.352 39.958 1.00 5.80 80 ASP A N 1
ATOM 710 C CA . ASP A 1 81 ? 43.726 2.307 40.433 1.00 5.64 80 ASP A CA 1
ATOM 711 C C . ASP A 1 81 ? 42.340 2.876 40.661 1.00 5.64 80 ASP A C 1
ATOM 712 O O . ASP A 1 81 ? 42.191 4.022 41.093 1.00 6.11 80 ASP A O 1
ATOM 717 N N . ILE A 1 82 ? 41.322 2.079 40.373 1.00 5.70 81 ILE A N 1
ATOM 718 C CA . ILE A 1 82 ? 39.950 2.415 40.734 1.00 6.24 81 ILE A CA 1
ATOM 719 C C . ILE A 1 82 ? 39.700 1.787 42.099 1.00 6.27 81 ILE A C 1
ATOM 720 O O . ILE A 1 82 ? 39.638 0.564 42.235 1.00 6.99 81 ILE A O 1
ATOM 725 N N . LYS A 1 83 ? 39.589 2.617 43.128 1.00 6.30 82 LYS A N 1
ATOM 726 C CA A LYS A 1 83 ? 39.389 2.104 44.478 0.50 7.41 82 LYS A CA 1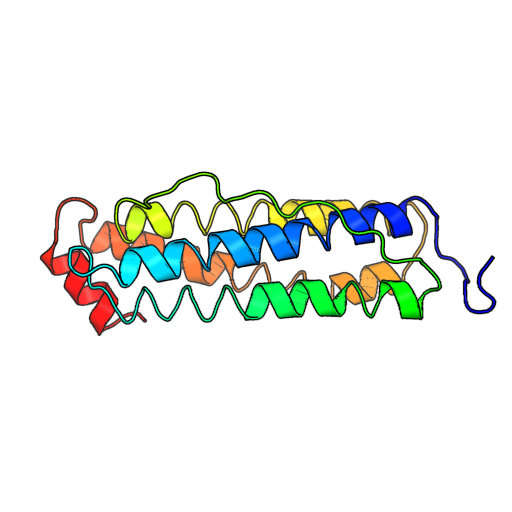
ATOM 727 C CA B LYS A 1 83 ? 39.391 2.101 44.476 0.50 8.09 82 LYS A CA 1
ATOM 728 C C . LYS A 1 83 ? 38.030 1.425 44.617 1.00 6.23 82 LYS A C 1
ATOM 729 O O . LYS A 1 83 ? 37.017 1.891 44.067 1.00 7.05 82 LYS A O 1
ATOM 740 N N . LYS A 1 84 ? 38.007 0.345 45.387 1.00 6.30 83 LYS A N 1
ATOM 741 C CA A LYS A 1 84 ? 36.754 -0.329 45.660 0.50 7.21 83 LYS A CA 1
ATOM 742 C CA B LYS A 1 84 ? 36.756 -0.329 45.663 0.50 6.89 83 LYS A CA 1
ATOM 743 C C . LYS A 1 84 ? 35.826 0.591 46.454 1.00 6.48 83 LYS A C 1
ATOM 744 O O . LYS A 1 84 ? 36.261 1.536 47.139 1.00 7.14 83 LYS A O 1
ATOM 755 N N . PRO A 1 85 ? 34.525 0.329 46.400 1.00 6.81 84 PRO A N 1
ATOM 756 C CA . PRO A 1 85 ? 33.584 1.185 47.119 1.00 7.32 84 PRO A CA 1
ATOM 757 C C . PRO A 1 85 ? 33.770 1.134 48.628 1.00 8.12 84 PRO A C 1
ATOM 758 O O . PRO A 1 85 ? 34.381 0.218 49.176 1.00 8.98 84 PRO A O 1
ATOM 762 N N . GLU A 1 86 ? 33.217 2.137 49.294 1.00 9.12 85 GLU A N 1
ATOM 763 C CA . GLU A 1 86 ? 33.365 2.316 50.733 1.00 11.43 85 GLU A CA 1
ATOM 764 C C . GLU A 1 86 ? 32.751 1.201 51.560 1.00 10.03 85 GLU A C 1
ATOM 765 O O . GLU A 1 86 ? 33.215 0.927 52.660 1.00 11.94 85 GLU A O 1
ATOM 768 N N . ARG A 1 87 ? 31.692 0.590 51.050 1.00 9.23 86 ARG A N 1
ATOM 769 C CA . ARG A 1 87 ? 30.971 -0.455 51.748 1.00 8.88 86 ARG A CA 1
ATOM 770 C C . ARG A 1 87 ? 30.870 -1.650 50.846 1.00 8.90 86 ARG A C 1
ATOM 771 O O . ARG A 1 87 ? 30.882 -1.516 49.618 1.00 9.36 86 ARG A O 1
ATOM 779 N N . ASP A 1 88 ? 30.758 -2.814 51.475 1.00 9.12 87 ASP A N 1
ATOM 780 C CA . ASP A 1 88 ? 30.467 -4.058 50.789 1.00 9.44 87 ASP A CA 1
ATOM 781 C C . ASP A 1 88 ? 28.970 -4.388 50.723 1.00 9.66 87 ASP A C 1
ATOM 782 O O . ASP A 1 88 ? 28.557 -5.215 49.904 1.00 11.48 87 ASP A O 1
ATOM 787 N N . GLU A 1 89 ? 28.185 -3.801 51.616 1.00 8.83 88 GLU A N 1
ATOM 788 C CA . GLU A 1 89 ? 26.731 -3.999 51.679 1.00 9.17 88 GLU A CA 1
ATOM 789 C C . GLU A 1 89 ? 26.122 -2.639 51.995 1.00 8.39 88 GLU A C 1
ATOM 790 O O . GLU A 1 89 ? 26.761 -1.823 52.656 1.00 9.78 88 GLU A O 1
ATOM 796 N N . TRP A 1 90 ? 24.911 -2.396 51.509 1.00 7.57 89 TRP A N 1
ATOM 797 C CA . TRP A 1 90 ? 24.364 -1.046 51.466 1.00 7.66 89 TRP A CA 1
ATOM 798 C C . TRP A 1 90 ? 23.111 -0.863 52.308 1.00 7.69 89 TRP A C 1
ATOM 799 O O . TRP A 1 90 ? 22.462 0.179 52.210 1.00 8.56 89 TRP A O 1
ATOM 810 N N . GLY A 1 91 ? 22.801 -1.833 53.169 1.00 7.91 90 GLY A N 1
ATOM 811 C CA . GLY A 1 91 ? 21.739 -1.684 54.163 1.00 8.49 90 GLY A CA 1
ATOM 812 C C . GLY A 1 91 ? 20.350 -1.862 53.605 1.00 8.31 90 GLY A C 1
ATOM 813 O O . GLY A 1 91 ? 19.704 -2.879 53.853 1.00 9.55 90 GLY A O 1
ATOM 814 N N . ASN A 1 92 ? 19.879 -0.853 52.887 1.00 7.76 91 ASN A N 1
ATOM 815 C CA . ASN A 1 92 ? 18.509 -0.819 52.361 1.00 7.69 91 ASN A CA 1
ATOM 816 C C . ASN A 1 92 ? 18.425 0.344 51.387 1.00 7.11 91 ASN A C 1
ATOM 817 O O . ASN A 1 92 ? 19.424 1.047 51.148 1.00 7.53 91 ASN A O 1
ATOM 822 N N . THR A 1 93 ? 17.267 0.522 50.766 1.00 7.14 92 THR A N 1
ATOM 823 C CA . THR A 1 93 ? 17.139 1.515 49.714 1.00 7.30 92 THR A CA 1
ATOM 824 C C . THR A 1 93 ? 17.457 2.925 50.223 1.00 6.85 92 THR A C 1
ATOM 825 O O . THR A 1 93 ? 18.052 3.722 49.499 1.00 7.18 92 THR A O 1
ATOM 829 N N . LEU A 1 94 ? 17.018 3.246 51.438 1.00 7.26 93 LEU A N 1
ATOM 830 C CA . LEU A 1 94 ? 17.285 4.577 51.979 1.00 7.31 93 LEU A CA 1
ATOM 831 C C . LEU A 1 94 ? 18.776 4.813 52.210 1.00 6.99 93 LEU A C 1
ATOM 832 O O . LEU A 1 94 ? 19.328 5.829 51.780 1.00 7.53 93 LEU A O 1
ATOM 837 N N . GLU A 1 95 ? 19.446 3.874 52.869 1.00 7.48 94 GLU A N 1
ATOM 838 C CA . GLU A 1 95 ? 20.883 4.017 53.087 1.00 7.66 94 GLU A CA 1
ATOM 839 C C . GLU A 1 95 ? 21.636 4.150 51.767 1.00 7.16 94 GLU A C 1
ATOM 840 O O . GLU A 1 95 ? 22.562 4.970 51.644 1.00 7.68 94 GLU A O 1
ATOM 846 N N . ALA A 1 96 ? 21.264 3.347 50.776 1.00 6.86 95 ALA A N 1
ATOM 847 C CA . ALA A 1 96 ? 21.943 3.408 49.484 1.00 7.21 95 ALA A CA 1
ATOM 848 C C . ALA A 1 96 ? 21.708 4.747 48.798 1.00 6.77 95 ALA A C 1
ATOM 849 O O . ALA A 1 96 ? 22.641 5.334 48.234 1.00 7.11 95 ALA A O 1
ATOM 851 N N . MET A 1 97 ? 20.474 5.232 48.823 1.00 6.70 96 MET A N 1
ATOM 852 C CA . MET A 1 97 ? 20.186 6.525 48.212 1.00 6.96 96 MET A CA 1
ATOM 853 C C . MET A 1 97 ? 20.905 7.660 48.930 1.00 6.71 96 MET A C 1
ATOM 854 O O . MET A 1 97 ? 21.369 8.603 48.276 1.00 7.16 96 MET A O 1
ATOM 859 N N . GLN A 1 98 ? 21.006 7.591 50.251 1.00 6.89 97 GLN A N 1
ATOM 860 C CA A GLN A 1 98 ? 21.772 8.587 50.992 0.50 8.59 97 GLN A CA 1
ATOM 861 C CA B GLN A 1 98 ? 21.772 8.596 50.989 0.50 8.45 97 GLN A CA 1
ATOM 862 C C . GLN A 1 98 ? 23.244 8.565 50.562 1.00 7.08 97 GLN A C 1
ATOM 863 O O . GLN A 1 98 ? 23.866 9.612 50.372 1.00 7.81 97 GLN A O 1
ATOM 874 N N . ALA A 1 99 ? 23.811 7.373 50.396 1.00 7.10 98 ALA A N 1
ATOM 875 C CA . ALA A 1 99 ? 25.194 7.261 49.936 1.00 7.41 98 ALA A CA 1
ATOM 876 C C . ALA A 1 99 ? 25.335 7.781 48.511 1.00 7.23 98 ALA A C 1
ATOM 877 O O . ALA A 1 99 ? 26.337 8.427 48.181 1.00 7.96 98 ALA A O 1
ATOM 879 N N . ALA A 1 100 ? 24.344 7.518 47.664 1.00 7.10 99 ALA A N 1
ATOM 880 C CA . ALA A 1 100 ? 24.364 8.016 46.292 1.00 7.22 99 ALA A CA 1
ATOM 881 C C . ALA A 1 100 ? 24.299 9.537 46.263 1.00 6.96 99 ALA A C 1
ATOM 882 O O . ALA A 1 100 ? 25.020 10.173 45.492 1.00 7.85 99 ALA A O 1
ATOM 884 N N . LEU A 1 101 ? 23.462 10.135 47.112 1.00 7.24 100 LEU A N 1
ATOM 885 C CA . LEU A 1 101 ? 23.401 11.596 47.179 1.00 7.55 100 LEU A CA 1
ATOM 886 C C . LEU A 1 101 ? 24.762 12.164 47.535 1.00 7.52 100 LEU A C 1
ATOM 887 O O . LEU A 1 101 ? 25.246 13.107 46.898 1.00 8.23 100 LEU A O 1
ATOM 892 N N . GLN A 1 102 ? 25.378 11.607 48.565 1.00 7.48 101 GLN A N 1
ATOM 893 C CA A GLN A 1 102 ? 26.690 12.077 48.998 0.50 11.74 101 GLN A CA 1
ATOM 894 C CA B GLN A 1 102 ? 26.681 12.099 48.986 0.50 10.81 101 GLN A CA 1
ATOM 895 C C . GLN A 1 102 ? 27.731 11.920 47.885 1.00 7.92 101 GLN A C 1
ATOM 896 O O . GLN A 1 102 ? 28.547 12.816 47.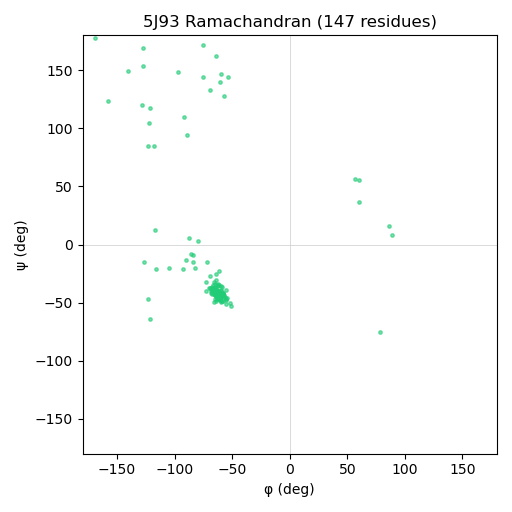673 1.00 8.79 101 GLN A O 1
ATOM 907 N N . LEU A 1 103 ? 27.709 10.776 47.200 1.00 7.79 102 LEU A N 1
ATOM 908 C CA . LEU A 1 103 ? 28.622 10.518 46.088 1.00 8.44 102 LEU A CA 1
ATOM 909 C C . LEU A 1 103 ? 28.427 11.553 44.975 1.00 7.68 102 LEU A C 1
ATOM 910 O O . LEU A 1 103 ? 29.403 12.123 44.455 1.00 7.99 102 LEU A O 1
ATOM 915 N N . GLU A 1 104 ? 27.177 11.816 44.602 1.00 7.22 103 GLU A N 1
ATOM 916 C CA A GLU A 1 104 ? 26.909 12.789 43.545 0.60 8.79 103 GLU A CA 1
ATOM 917 C CA B GLU A 1 104 ? 26.923 12.782 43.532 0.40 9.13 103 GLU A CA 1
ATOM 918 C C . GLU A 1 104 ? 27.359 14.190 43.947 1.00 7.32 103 GLU A C 1
ATOM 919 O O . GLU A 1 104 ? 27.854 14.941 43.120 1.00 7.56 103 GLU A O 1
ATOM 930 N N . LYS A 1 105 ? 27.194 14.544 45.221 1.00 7.39 104 LYS A N 1
ATOM 931 C CA A LYS A 1 105 ? 27.675 15.840 45.707 0.60 7.81 104 LYS A CA 1
ATOM 932 C CA B LYS A 1 105 ? 27.672 15.841 45.691 0.40 11.40 104 LYS A CA 1
ATOM 933 C C . LYS A 1 105 ? 29.213 15.900 45.724 1.00 7.38 104 LYS A C 1
ATOM 934 O O . LYS A 1 105 ? 29.800 16.941 45.423 1.00 7.89 104 LYS A O 1
ATOM 945 N N . THR A 1 106 ? 29.867 14.783 46.050 1.00 7.65 105 THR A N 1
ATOM 946 C CA . THR A 1 106 ? 31.334 14.705 45.980 1.00 8.12 105 THR A CA 1
ATOM 947 C C . THR A 1 106 ? 31.826 14.903 44.543 1.00 7.73 105 THR A C 1
ATOM 948 O O . THR A 1 106 ? 32.759 15.689 44.296 1.00 8.29 105 THR A O 1
ATOM 952 N N . VAL A 1 107 ? 31.182 14.228 43.600 1.00 7.38 106 VAL A N 1
ATOM 953 C CA . VAL A 1 107 ? 31.529 14.375 42.192 1.00 7.47 106 VAL A CA 1
ATOM 954 C C . VAL A 1 107 ? 31.269 15.824 41.745 1.00 7.10 106 VAL A C 1
ATOM 955 O O . VAL A 1 107 ? 32.098 16.450 41.085 1.00 7.17 106 VAL A O 1
ATOM 959 N N . ASN A 1 108 ? 30.111 16.362 42.129 1.00 6.88 107 ASN A N 1
ATOM 960 C CA . ASN A 1 108 ? 29.780 17.747 41.789 1.00 7.11 107 ASN A CA 1
ATOM 961 C C . ASN A 1 108 ? 30.838 18.718 42.333 1.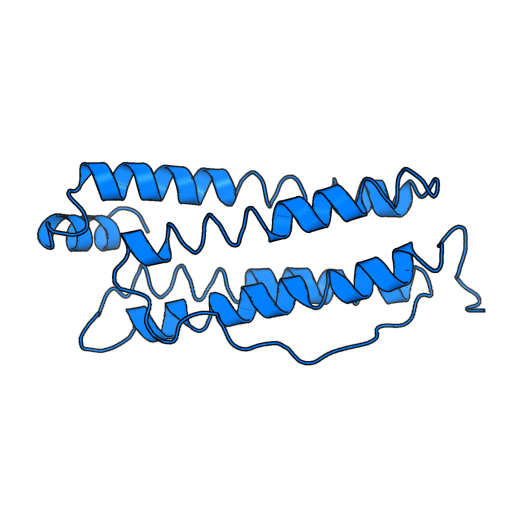00 6.94 107 ASN A C 1
ATOM 962 O O . ASN A 1 108 ? 31.262 19.646 41.633 1.00 7.08 107 ASN A O 1
ATOM 967 N N . GLN A 1 109 ? 31.272 18.523 43.576 1.00 7.25 108 GLN A N 1
ATOM 968 C CA . GLN A 1 109 ? 32.263 19.421 44.140 1.00 7.78 108 GLN A CA 1
ATOM 969 C C . GLN A 1 109 ? 33.568 19.359 43.349 1.00 6.88 108 GLN A C 1
ATOM 970 O O . GLN A 1 109 ? 34.218 20.385 43.131 1.00 7.50 108 GLN A O 1
ATOM 976 N N . ALA A 1 110 ? 33.964 18.160 42.933 1.00 7.05 109 ALA A N 1
ATOM 977 C CA . ALA A 1 110 ? 35.171 18.027 42.129 1.00 7.17 109 ALA A CA 1
ATOM 978 C C . ALA A 1 110 ? 35.021 18.734 40.776 1.00 6.86 109 ALA A C 1
ATOM 979 O O . ALA A 1 110 ? 35.968 19.350 40.288 1.00 7.57 109 ALA A O 1
ATOM 981 N N . LEU A 1 111 ? 33.839 18.636 40.171 1.00 6.73 110 LEU A N 1
ATOM 982 C CA . LEU A 1 111 ? 33.592 19.337 38.907 1.00 7.03 110 LEU A CA 1
ATOM 983 C C . LEU A 1 111 ? 33.634 20.854 39.092 1.00 6.88 110 LEU A C 1
ATOM 984 O O . LEU A 1 111 ? 34.205 21.571 38.265 1.00 7.30 110 LEU A O 1
ATOM 989 N N . LEU A 1 112 ? 33.039 21.344 40.178 1.00 7.04 111 LEU A N 1
ATOM 990 C CA . LEU A 1 112 ? 33.070 22.768 40.490 1.00 7.44 111 LEU A CA 1
ATOM 991 C C . LEU A 1 112 ? 34.492 23.242 40.753 1.00 7.28 111 LEU A C 1
ATOM 992 O O . LEU A 1 112 ? 34.876 24.331 40.322 1.00 7.88 111 LEU A O 1
ATOM 997 N N . ASP A 1 113 ? 35.276 22.431 41.454 1.00 7.26 112 ASP A N 1
ATOM 998 C CA . ASP A 1 113 ? 36.665 22.771 41.707 1.00 8.15 112 ASP A CA 1
ATOM 999 C C . ASP A 1 113 ? 37.465 22.807 40.406 1.00 8.12 112 ASP A C 1
ATOM 1000 O O . ASP A 1 113 ? 38.317 23.692 40.212 1.00 9.12 112 ASP A O 1
ATOM 1005 N N . LEU A 1 114 ? 37.192 21.880 39.492 1.00 7.83 113 LEU A N 1
ATOM 1006 C CA . LEU A 1 114 ? 37.857 21.890 38.193 1.00 8.20 113 LEU A CA 1
ATOM 1007 C C . LEU A 1 114 ? 37.439 23.132 37.399 1.00 7.86 113 LEU A C 1
ATOM 1008 O O . LEU A 1 114 ? 38.275 23.735 36.719 1.00 8.52 113 LEU A O 1
ATOM 1013 N N . HIS A 1 115 ? 36.178 23.543 37.493 1.00 7.83 114 HIS A N 1
ATOM 1014 C CA . HIS A 1 115 ? 35.751 24.768 36.825 1.00 8.34 114 HIS A CA 1
ATOM 1015 C C . HIS A 1 115 ? 36.487 25.987 37.391 1.00 8.91 114 HIS A C 1
ATOM 1016 O O . HIS A 1 115 ? 36.891 26.880 36.639 1.00 8.95 114 HIS A O 1
ATOM 1023 N N . LYS A 1 116 ? 36.674 26.028 38.707 1.00 8.53 115 LYS A N 1
ATOM 1024 C CA A LYS A 1 116 ? 37.458 27.099 39.349 0.50 11.94 115 LYS A CA 1
ATOM 1025 C CA B LYS A 1 116 ? 37.436 27.106 39.334 0.50 13.59 115 LYS A CA 1
ATOM 1026 C C . LYS A 1 116 ? 38.878 27.143 38.796 1.00 8.64 115 LYS A C 1
ATOM 1027 O O . LYS A 1 116 ? 39.421 28.209 38.511 1.00 9.29 115 LYS A O 1
ATOM 1038 N N . LEU A 1 117 ? 39.497 25.978 38.690 1.00 8.55 116 LEU A N 1
ATOM 1039 C CA . LEU A 1 117 ? 40.844 25.901 38.158 1.00 8.26 116 LEU A CA 1
ATOM 1040 C C . LEU A 1 117 ? 40.892 26.381 36.701 1.00 8.02 116 LEU A C 1
ATOM 1041 O O . LEU A 1 117 ? 41.769 27.164 36.317 1.00 8.37 116 LEU A O 1
ATOM 1046 N N . ALA A 1 118 ? 39.960 25.910 35.881 1.00 7.86 117 ALA A N 1
ATOM 1047 C CA . ALA A 1 118 ? 39.889 26.314 34.494 1.00 8.12 117 ALA A CA 1
ATOM 1048 C C . ALA A 1 118 ? 39.687 27.825 34.361 1.00 8.15 117 ALA A C 1
ATOM 1049 O O . ALA A 1 118 ? 40.276 28.463 33.505 1.00 8.69 117 ALA A O 1
ATOM 1051 N N . THR A 1 119 ? 38.871 28.395 35.244 1.00 8.13 118 THR A N 1
ATOM 1052 C CA . THR A 1 119 ? 38.668 29.835 35.291 1.00 8.56 118 THR A CA 1
ATOM 1053 C C . THR A 1 119 ? 39.970 30.551 35.651 1.00 8.60 118 THR A C 1
ATOM 1054 O O . THR A 1 119 ? 40.366 31.520 34.992 1.00 9.30 118 THR A O 1
ATOM 1058 N N . ASP A 1 120 ? 40.652 30.055 36.675 1.00 8.41 119 ASP A N 1
ATOM 1059 C CA A ASP A 1 120 ? 41.918 30.639 37.099 0.60 12.72 119 ASP A CA 1
ATOM 1060 C CA B ASP A 1 120 ? 41.932 30.628 37.100 0.40 13.83 119 ASP A CA 1
ATOM 1061 C C . ASP A 1 120 ? 42.964 30.624 35.979 1.00 8.95 119 ASP A C 1
ATOM 1062 O O . ASP A 1 120 ? 43.722 31.581 35.826 1.00 10.29 119 ASP A O 1
ATOM 1071 N N . LYS A 1 121 ? 43.000 29.534 35.212 1.00 8.77 120 LYS A N 1
ATOM 1072 C CA . LYS A 1 121 ? 43.938 29.388 34.102 1.00 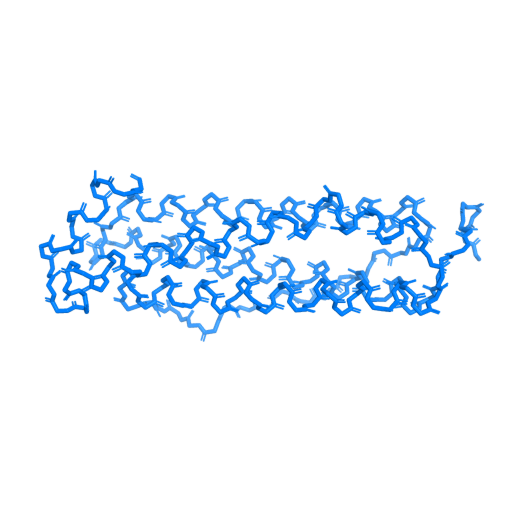8.92 120 LYS A CA 1
ATOM 1073 C C . LYS A 1 121 ? 43.422 29.955 32.786 1.00 8.70 120 LYS A C 1
ATOM 1074 O O . LYS A 1 121 ? 44.108 29.871 31.772 1.00 9.98 120 LYS A O 1
ATOM 1080 N N . VAL A 1 122 ? 42.263 30.604 32.810 1.00 8.21 121 VAL A N 1
ATOM 1081 C CA . VAL A 1 122 ? 41.691 31.282 31.639 1.00 8.13 121 VAL A CA 1
ATOM 1082 C C . VAL A 1 122 ? 41.523 30.296 30.466 1.00 7.94 121 VAL A C 1
ATOM 1083 O O . VAL A 1 122 ? 42.028 30.504 29.353 1.00 8.17 121 VAL A O 1
ATOM 1087 N N . ASP A 1 123 ? 40.788 29.221 30.756 1.00 7.40 122 ASP A N 1
ATOM 1088 C CA . ASP A 1 123 ? 40.535 28.140 29.800 1.00 7.14 122 ASP A CA 1
ATOM 1089 C C . ASP A 1 123 ? 39.030 28.055 29.538 1.00 7.01 122 ASP A C 1
ATOM 1090 O O . ASP A 1 123 ? 38.314 27.267 30.181 1.00 7.17 122 ASP A O 1
ATOM 1095 N N . PRO A 1 124 ? 38.528 28.873 28.607 1.00 6.92 123 PRO A N 1
ATOM 1096 C CA . PRO A 1 124 ? 37.074 28.887 28.377 1.00 7.25 123 PRO A CA 1
ATOM 1097 C C . PRO A 1 124 ? 36.560 27.611 27.734 1.00 6.71 123 PRO A C 1
ATOM 1098 O O . PRO A 1 124 ? 35.394 27.269 27.930 1.00 7.33 123 PRO A O 1
ATOM 1102 N N . HIS A 1 125 ? 37.397 26.916 26.975 1.00 6.81 124 HIS A N 1
ATOM 1103 C CA . HIS A 1 125 ? 36.953 25.662 26.385 1.00 6.68 124 HIS A CA 1
ATOM 1104 C C . HIS A 1 125 ? 36.649 24.623 27.476 1.00 6.33 124 HIS A C 1
ATOM 1105 O O . HIS A 1 125 ? 35.635 23.932 27.423 1.00 6.92 124 HIS A O 1
ATOM 1112 N N . LEU A 1 126 ? 37.524 24.518 28.467 1.00 6.24 125 LEU A N 1
ATOM 1113 C CA . LEU A 1 126 ? 37.297 23.589 29.565 1.00 6.39 125 LEU A CA 1
ATOM 1114 C C . LEU A 1 126 ? 36.102 24.023 30.399 1.00 6.51 125 LEU A C 1
ATOM 1115 O O . LEU A 1 126 ? 35.280 23.192 30.805 1.00 7.00 125 LEU A O 1
ATOM 1120 N N . CYS A 1 127 ? 35.964 25.322 30.660 1.00 6.98 126 CYS A N 1
ATOM 1121 C CA . CYS A 1 127 ? 34.754 25.814 31.349 1.00 7.67 126 CYS A CA 1
ATOM 1122 C C . CYS A 1 127 ? 33.478 25.398 30.613 1.00 7.55 126 CYS A C 1
ATOM 1123 O O . CYS A 1 127 ? 32.536 24.870 31.224 1.00 8.47 126 CYS A O 1
ATOM 1126 N N . ASP A 1 128 ? 33.440 25.669 29.308 1.00 7.91 127 ASP A N 1
ATOM 1127 C CA . ASP A 1 128 ? 32.286 25.285 28.487 1.00 8.63 127 ASP A CA 1
ATOM 1128 C C . ASP A 1 128 ? 32.004 23.799 28.530 1.00 7.85 127 ASP A C 1
ATOM 1129 O O . ASP A 1 128 ? 30.843 23.387 28.601 1.00 8.41 127 ASP A O 1
ATOM 1134 N N . PHE A 1 129 ? 33.054 22.992 28.464 1.00 7.35 128 PHE A N 1
ATOM 1135 C CA . PHE A 1 129 ? 32.877 21.550 28.476 1.00 7.49 128 PHE A CA 1
ATOM 1136 C C . PHE A 1 129 ? 32.189 21.122 29.772 1.00 7.05 128 PHE A C 1
ATOM 1137 O O . PHE A 1 129 ? 31.230 20.352 29.764 1.00 7.36 128 PHE A O 1
ATOM 1145 N N . LEU A 1 130 ? 32.676 21.630 30.895 1.00 6.75 129 LEU A N 1
ATOM 1146 C CA . LEU A 1 130 ? 32.072 21.281 32.168 1.00 7.11 129 LEU A CA 1
ATOM 1147 C C . LEU A 1 130 ? 30.630 21.754 32.268 1.00 7.42 129 LEU A C 1
ATOM 1148 O O . LEU A 1 130 ? 29.747 21.005 32.704 1.00 8.13 129 LEU A O 1
ATOM 1153 N N . GLU A 1 131 ? 30.381 22.992 31.870 1.00 7.72 130 GLU A N 1
ATOM 1154 C CA . GLU A 1 131 ? 29.034 23.553 31.942 1.00 8.35 130 GLU A CA 1
ATOM 1155 C C . GLU A 1 131 ? 28.061 22.842 31.013 1.00 8.97 130 GLU A C 1
ATOM 1156 O O . GLU A 1 131 ? 26.898 22.665 31.374 1.00 11.65 130 GLU A O 1
ATOM 1162 N N . SER A 1 132 ? 28.530 22.453 29.831 1.00 8.66 131 SER A N 1
ATOM 1163 C CA A SER A 1 132 ? 27.661 21.896 28.794 0.60 9.67 131 SER A CA 1
ATOM 1164 C CA B SER A 1 132 ? 27.644 21.905 28.807 0.40 11.46 131 SER A CA 1
ATOM 1165 C C . SER A 1 132 ? 27.446 20.401 28.931 1.00 8.69 131 SER A C 1
ATOM 1166 O O . SER A 1 132 ? 26.431 19.893 28.467 1.00 10.45 131 SER A O 1
ATOM 1171 N N . GLU A 1 133 ? 28.408 19.695 29.542 1.00 8.41 132 GLU A N 1
ATOM 1172 C CA . GLU A 1 133 ? 28.380 18.232 29.589 1.00 8.98 132 GLU A CA 1
ATOM 1173 C C . GLU A 1 133 ? 28.252 17.635 30.979 1.00 8.66 132 GLU A C 1
ATOM 1174 O O . GLU A 1 133 ? 27.879 16.463 31.081 1.00 11.28 132 GLU A O 1
ATOM 1180 N N . TYR A 1 134 ? 28.598 18.379 32.028 1.00 7.61 133 TYR A N 1
ATOM 1181 C CA . TYR A 1 134 ? 28.628 17.821 33.382 1.00 7.54 133 TYR A CA 1
ATOM 1182 C C . TYR A 1 134 ? 27.772 18.508 34.435 1.00 7.85 133 TYR A C 1
ATOM 1183 O O . TYR A 1 134 ? 27.135 17.830 35.231 1.00 9.04 133 TYR A O 1
ATOM 1192 N N . LEU A 1 135 ? 27.811 19.834 34.529 1.00 7.51 134 LEU A N 1
ATOM 1193 C CA . LEU A 1 135 ? 27.263 20.476 35.730 1.00 7.89 134 LEU A CA 1
ATOM 1194 C C . LEU A 1 135 ? 25.747 20.356 35.853 1.00 7.64 134 LEU A C 1
ATOM 1195 O O . LEU A 1 135 ? 25.222 20.166 36.946 1.00 8.12 134 LEU A O 1
ATOM 1200 N N . GLU A 1 136 ? 25.038 20.490 34.741 1.00 8.31 135 GLU A N 1
ATOM 1201 C CA . GLU A 1 136 ? 23.582 20.374 34.782 1.00 8.94 135 GLU A CA 1
ATOM 1202 C C . GLU A 1 136 ? 23.149 18.931 34.997 1.00 9.04 135 GLU A C 1
ATOM 1203 O O . GLU A 1 136 ? 22.226 18.667 35.765 1.00 9.02 135 GLU A O 1
ATOM 1209 N N . ALA A 1 137 ? 23.827 17.985 34.355 1.00 10.03 136 ALA A N 1
ATOM 1210 C CA . ALA A 1 137 ? 23.554 16.584 34.634 1.00 10.67 136 ALA A CA 1
ATOM 1211 C C . ALA A 1 137 ? 23.696 16.276 36.140 1.00 9.34 136 ALA A C 1
ATOM 1212 O O . ALA A 1 137 ? 22.895 15.520 36.706 1.00 9.52 136 ALA A O 1
ATOM 1214 N N . GLN A 1 138 ? 24.693 16.868 36.794 1.00 9.28 137 GLN A N 1
ATOM 1215 C CA A GLN A 1 138 ? 24.894 16.655 38.232 0.50 8.69 137 GLN A CA 1
ATOM 1216 C CA B GLN A 1 138 ? 24.896 16.633 38.211 0.40 11.36 137 GLN A CA 1
ATOM 1217 C C . GLN A 1 138 ? 23.736 17.208 39.037 1.00 7.43 137 GLN A C 1
ATOM 1218 O O . GLN A 1 138 ? 23.234 16.554 39.934 1.00 8.29 137 GLN A O 1
ATOM 1229 N N . VAL A 1 139 ? 23.334 18.437 38.723 1.00 7.27 138 VAL A N 1
ATOM 1230 C CA . VAL A 1 139 ? 22.224 19.056 39.448 1.00 7.18 138 VAL A CA 1
ATOM 1231 C C . VAL A 1 139 ? 20.960 18.222 39.301 1.00 7.00 138 VAL A C 1
ATOM 1232 O O . VAL A 1 139 ? 20.236 17.991 40.271 1.00 7.25 138 VAL A O 1
ATOM 1236 N N . LYS A 1 140 ? 20.704 17.737 38.088 1.00 7.07 139 LYS A N 1
ATOM 1237 C CA A LYS A 1 140 ? 19.528 16.889 37.850 0.50 9.74 139 LYS A CA 1
ATOM 1238 C CA B LYS A 1 140 ? 19.532 16.899 37.838 0.50 11.05 139 LYS A CA 1
ATOM 1239 C C . LYS A 1 140 ? 19.594 15.596 38.653 1.00 7.62 139 LYS A C 1
ATOM 1240 O O . LYS A 1 140 ? 18.594 15.178 39.246 1.00 8.11 139 LYS A O 1
ATOM 1251 N N . ALA A 1 141 ? 20.755 14.951 38.659 1.00 7.88 140 ALA A N 1
ATOM 1252 C CA . ALA A 1 141 ? 20.896 13.686 39.380 1.00 8.60 140 ALA A CA 1
ATOM 1253 C C . ALA A 1 141 ? 20.705 13.873 40.880 1.00 7.94 140 ALA A C 1
ATOM 1254 O O . ALA A 1 141 ? 20.070 13.046 41.543 1.00 8.53 140 ALA A O 1
ATOM 1256 N N . ILE A 1 142 ? 21.280 14.942 41.422 1.00 7.21 141 ILE A N 1
ATOM 1257 C CA . ILE A 1 142 ? 21.162 15.249 42.845 1.00 7.09 141 ILE A CA 1
ATOM 1258 C C . ILE A 1 142 ? 19.693 15.489 43.204 1.00 6.79 141 ILE A C 1
ATOM 1259 O O . ILE A 1 142 ? 19.211 15.001 44.224 1.00 7.17 141 ILE A O 1
ATOM 1264 N N . LYS A 1 143 ? 18.983 16.253 42.373 1.00 6.71 142 LYS A N 1
ATOM 1265 C CA . LYS A 1 143 ? 17.585 16.530 42.635 1.00 6.95 142 LYS A CA 1
ATOM 1266 C C . LYS A 1 143 ? 16.771 15.235 42.625 1.00 6.92 142 LYS A C 1
ATOM 1267 O O . LYS A 1 143 ? 15.892 15.038 43.471 1.00 7.48 142 LYS A O 1
ATOM 1273 N N . ARG A 1 144 ? 17.026 14.364 41.653 1.00 7.13 143 ARG A N 1
ATOM 1274 C CA . ARG A 1 144 ? 16.282 13.106 41.555 1.00 7.71 143 ARG A CA 1
ATOM 1275 C C . ARG A 1 144 ? 16.476 12.245 42.798 1.00 7.05 143 ARG A C 1
ATOM 1276 O O . ARG A 1 144 ? 15.527 11.688 43.335 1.00 7.31 143 ARG A O 1
ATOM 1284 N N . ILE A 1 145 ? 17.721 12.118 43.239 1.00 6.99 144 ILE A N 1
ATOM 1285 C CA . ILE A 1 145 ? 18.014 11.304 44.410 1.00 7.21 144 ILE A CA 1
ATOM 1286 C C . ILE A 1 145 ? 17.435 11.946 45.671 1.00 6.95 144 ILE A C 1
ATOM 1287 O O . ILE A 1 145 ? 16.884 11.244 46.525 1.00 7.17 144 ILE A O 1
ATOM 1292 N N . GLY A 1 146 ? 17.544 13.266 45.813 1.00 6.82 145 GLY A N 1
ATOM 1293 C CA . GLY A 1 146 ? 16.903 13.931 46.938 1.00 6.65 145 GLY A CA 1
ATOM 1294 C C . GLY A 1 146 ? 15.408 13.665 46.995 1.00 6.44 145 GLY A C 1
ATOM 1295 O O . GLY A 1 146 ? 14.852 13.353 48.055 1.00 6.92 145 GLY A O 1
ATOM 1296 N N . ASP A 1 147 ? 14.747 13.782 45.847 1.00 6.49 146 ASP A N 1
ATOM 1297 C CA . ASP A 1 147 ? 13.313 13.486 45.768 1.00 6.99 146 ASP A CA 1
ATOM 1298 C C . ASP A 1 147 ? 13.036 12.041 46.219 1.00 6.71 146 ASP A C 1
ATOM 1299 O O . ASP A 1 147 ? 12.073 11.781 46.953 1.00 7.13 146 ASP A O 1
ATOM 1304 N N . PHE A 1 148 ? 13.868 11.102 45.776 1.00 6.44 147 PHE A N 1
ATOM 1305 C CA . PHE A 1 148 ? 13.712 9.717 46.225 1.00 6.83 147 PHE A CA 1
ATOM 1306 C C . PHE A 1 148 ? 13.852 9.573 47.737 1.00 6.46 147 PHE A C 1
ATOM 1307 O O . PHE A 1 148 ? 13.045 8.872 48.361 1.00 7.00 147 PHE A O 1
ATOM 1315 N N . ILE A 1 149 ? 14.865 10.209 48.320 1.00 6.52 148 ILE A N 1
ATOM 1316 C CA . ILE A 1 149 ? 15.071 10.126 49.768 1.00 6.47 148 ILE A CA 1
ATOM 1317 C C . ILE A 1 149 ? 13.854 10.649 50.514 1.00 6.41 148 ILE A C 1
ATOM 1318 O O . ILE A 1 149 ? 13.403 10.039 51.480 1.00 6.86 148 ILE A O 1
ATOM 1323 N N . THR A 1 150 ? 13.310 11.774 50.071 1.00 6.63 149 THR A N 1
ATOM 1324 C CA . THR A 1 150 ? 12.114 12.317 50.692 1.00 6.90 149 THR A CA 1
ATOM 1325 C C . THR A 1 150 ? 10.969 11.302 50.672 1.00 6.93 149 THR A C 1
ATOM 1326 O O . THR A 1 150 ? 10.255 11.112 51.669 1.00 7.59 149 THR A O 1
ATOM 1330 N N . ASN A 1 151 ? 10.796 10.637 49.536 1.00 6.85 150 ASN A N 1
ATOM 1331 C CA . ASN A 1 151 ? 9.749 9.625 49.419 1.00 6.89 150 ASN A CA 1
ATOM 1332 C C . ASN A 1 151 ? 10.013 8.391 50.253 1.00 6.75 150 ASN A C 1
ATOM 1333 O O . ASN A 1 151 ? 9.080 7.838 50.839 1.00 7.36 150 ASN A O 1
ATOM 1338 N N . LEU A 1 152 ? 11.271 7.972 50.345 1.00 6.73 151 LEU A N 1
ATOM 1339 C CA . LEU A 1 152 ? 11.610 6.828 51.191 1.00 6.78 151 LEU A CA 1
ATOM 1340 C C . LEU A 1 152 ? 11.340 7.113 52.656 1.00 7.28 151 LEU A C 1
ATOM 1341 O O . LEU A 1 152 ? 10.833 6.253 53.392 1.00 8.09 151 LEU A O 1
ATOM 1346 N N . LYS A 1 153 ? 11.650 8.331 53.089 1.00 7.59 152 LYS A N 1
ATOM 1347 C CA . LYS A 1 153 ? 11.339 8.726 54.464 1.00 8.39 152 LYS A CA 1
ATOM 1348 C C . LYS A 1 153 ? 9.825 8.766 54.695 1.00 8.26 152 LYS A C 1
ATOM 1349 O O . LYS A 1 153 ? 9.341 8.290 55.724 1.00 8.79 152 LYS A O 1
ATOM 1355 N N . ARG A 1 154 ? 9.062 9.317 53.756 1.00 8.84 153 ARG A N 1
ATOM 1356 C CA . ARG A 1 154 ? 7.605 9.354 53.848 1.00 9.51 153 ARG A CA 1
ATOM 1357 C C . ARG A 1 154 ? 7.021 7.933 53.948 1.00 8.50 153 ARG A C 1
ATOM 1358 O O . ARG A 1 154 ? 6.050 7.705 54.615 1.00 9.73 153 ARG A O 1
ATOM 1366 N N . LEU A 1 155 ? 7.635 7.005 53.243 1.00 8.12 154 LEU A N 1
ATOM 1367 C CA . LEU A 1 155 ? 7.239 5.597 53.235 1.00 8.42 154 LEU A CA 1
ATOM 1368 C C . LEU A 1 155 ? 7.721 4.804 54.453 1.00 9.06 154 LEU A C 1
ATOM 1369 O O . LEU A 1 155 ? 7.485 3.596 54.540 1.00 10.70 154 LEU A O 1
ATOM 1374 N N . GLY A 1 156 ? 8.380 5.474 55.395 1.00 8.42 155 GLY A N 1
ATOM 1375 C CA . GLY A 1 156 ? 8.692 4.867 56.674 1.00 8.49 155 GLY A CA 1
ATOM 1376 C C . GLY A 1 156 ? 9.967 4.071 56.714 1.00 8.19 155 GLY A C 1
ATOM 1377 O O . GLY A 1 156 ? 10.194 3.308 57.662 1.00 9.11 155 GLY A O 1
ATOM 1378 N N . LEU A 1 157 ? 10.842 4.249 55.732 1.00 8.53 156 LEU A N 1
ATOM 1379 C CA A LEU A 1 157 ? 12.160 3.616 55.774 0.50 7.98 156 LEU A CA 1
ATOM 1380 C CA B LEU A 1 157 ? 12.128 3.573 55.806 0.50 9.61 156 LEU A CA 1
ATOM 1381 C C . LEU A 1 157 ? 12.942 4.150 56.965 1.00 9.57 156 LEU A C 1
ATOM 1382 O O . LEU A 1 157 ? 12.810 5.336 57.299 1.00 10.73 156 LEU A O 1
ATOM 1391 N N . PRO A 1 158 ? 13.806 3.335 57.584 1.00 11.10 157 PRO A N 1
ATOM 1392 C CA . PRO A 1 158 ? 14.129 1.950 57.188 1.00 11.70 157 PRO A CA 1
ATOM 1393 C C . PRO A 1 158 ? 13.173 0.862 57.697 1.00 11.42 157 PRO A C 1
ATOM 1394 O O . PRO A 1 158 ? 13.197 -0.253 57.176 1.00 13.72 157 PRO A O 1
ATOM 1398 N N . GLU A 1 159 ? 12.337 1.175 58.676 1.00 10.93 158 GLU A N 1
ATOM 1399 C CA . GLU A 1 159 ? 11.560 0.148 59.365 1.00 12.81 158 GLU A CA 1
ATOM 1400 C C . GLU A 1 159 ? 10.421 -0.440 58.540 1.00 11.69 158 GLU A C 1
ATOM 1401 O O . GLU A 1 159 ? 10.066 -1.603 58.716 1.00 14.34 158 GLU A O 1
ATOM 1407 N N . ASN A 1 160 ? 9.832 0.368 57.665 1.00 9.55 159 ASN A N 1
ATOM 1408 C CA . ASN A 1 160 ? 8.616 -0.038 56.992 1.00 9.53 159 ASN A CA 1
ATOM 1409 C C . ASN A 1 160 ? 8.928 -0.781 55.696 1.00 8.35 159 ASN A C 1
ATOM 1410 O O . ASN A 1 160 ? 9.113 -0.175 54.633 1.00 8.96 159 ASN A O 1
ATOM 1415 N N . GLY A 1 161 ? 8.967 -2.109 55.785 1.00 8.64 160 GLY A N 1
ATOM 1416 C CA . GLY A 1 161 ? 9.268 -2.941 54.627 1.00 8.84 160 GLY A CA 1
ATOM 1417 C C . GLY A 1 161 ? 8.229 -2.824 53.528 1.00 8.14 160 GLY A C 1
ATOM 1418 O O . GLY A 1 161 ? 8.567 -2.885 52.338 1.00 8.49 160 GLY A O 1
ATOM 1419 N N . MET A 1 162 ? 6.967 -2.645 53.906 1.00 8.00 161 MET A N 1
ATOM 1420 C C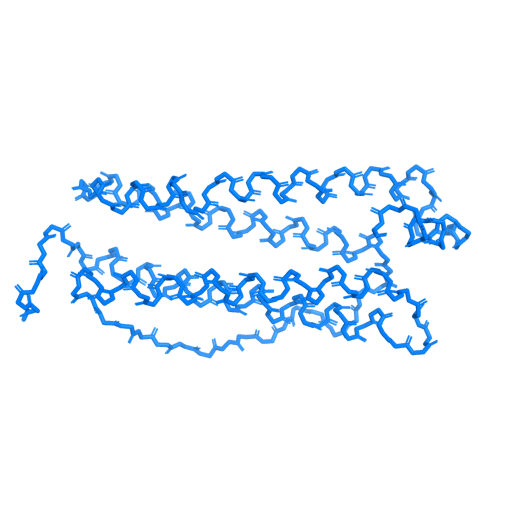A . MET A 1 162 ? 5.932 -2.433 52.904 1.00 8.05 161 MET A CA 1
ATOM 1421 C C . MET A 1 162 ? 6.231 -1.162 52.108 1.00 7.61 161 MET A C 1
ATOM 1422 O O . MET A 1 162 ? 6.069 -1.127 50.894 1.00 7.86 161 MET A O 1
ATOM 1427 N N . GLY A 1 163 ? 6.632 -0.109 52.805 1.00 7.39 162 GLY A N 1
ATOM 1428 C CA . GLY A 1 163 ? 7.007 1.118 52.127 1.00 7.64 162 GLY A CA 1
ATOM 1429 C C . GLY A 1 163 ? 8.153 0.920 51.155 1.00 7.54 162 GLY A C 1
ATOM 1430 O O . GLY A 1 163 ? 8.142 1.460 50.044 1.00 7.96 162 GLY A O 1
ATOM 1431 N N . GLU A 1 164 ? 9.158 0.153 51.565 1.00 7.33 163 GLU A N 1
ATOM 1432 C CA . GLU A 1 164 ? 10.288 -0.118 50.682 1.00 7.39 163 GLU A CA 1
ATOM 1433 C C . GLU A 1 164 ? 9.846 -0.869 49.425 1.00 7.19 163 GLU A C 1
ATOM 1434 O O . GLU A 1 164 ? 10.277 -0.558 48.315 1.00 7.42 163 GLU A O 1
ATOM 1440 N N . TYR A 1 165 ? 8.992 -1.871 49.597 1.00 6.95 164 TYR A N 1
ATOM 1441 C CA . TYR A 1 165 ? 8.418 -2.594 48.469 1.00 7.15 164 TYR A CA 1
ATOM 1442 C C . TYR A 1 165 ? 7.671 -1.649 47.532 1.00 6.97 164 TYR A C 1
ATOM 1443 O O . TYR A 1 165 ? 7.838 -1.703 46.310 1.00 7.47 164 TYR A O 1
ATOM 1452 N N . LEU A 1 166 ? 6.810 -0.813 48.102 1.00 6.96 165 LEU A N 1
ATOM 1453 C CA . LEU A 1 166 ? 6.022 0.113 47.292 1.00 7.36 165 LEU A CA 1
ATOM 1454 C C . LEU A 1 166 ? 6.910 1.039 46.461 1.00 7.08 165 LEU A C 1
ATOM 1455 O O . LEU A 1 166 ? 6.604 1.302 45.294 1.00 7.43 165 LEU A O 1
ATOM 1460 N N . PHE A 1 167 ? 7.992 1.543 47.050 1.00 7.09 166 PHE A N 1
ATOM 1461 C CA . PHE A 1 167 ? 8.903 2.426 46.332 1.00 7.23 166 PHE A CA 1
ATOM 1462 C C . PHE A 1 167 ? 9.488 1.731 45.106 1.00 7.13 166 PHE A C 1
ATOM 1463 O O . PHE A 1 167 ? 9.507 2.271 44.007 1.00 7.77 166 PHE A O 1
ATOM 1471 N N . ASP A 1 168 ? 9.979 0.510 45.295 1.00 7.12 167 ASP A N 1
ATOM 1472 C CA . ASP A 1 168 ? 10.563 -0.215 44.179 1.00 7.73 167 ASP A CA 1
ATOM 1473 C C . ASP A 1 168 ? 9.529 -0.452 43.060 1.00 7.73 167 ASP A C 1
ATOM 1474 O O . ASP A 1 168 ? 9.895 -0.444 41.888 1.00 8.91 167 ASP A O 1
ATOM 1479 N N . LYS A 1 169 ? 8.264 -0.666 43.423 1.00 7.36 168 LYS A N 1
ATOM 1480 C CA . LYS A 1 169 ? 7.238 -0.938 42.427 1.00 8.16 168 LYS A CA 1
ATOM 1481 C C . LYS A 1 169 ? 6.655 0.299 41.763 1.00 8.92 168 LYS A C 1
ATOM 1482 O O . LYS A 1 169 ? 6.061 0.165 40.709 1.00 12.52 168 LYS A O 1
ATOM 1488 N N . HIS A 1 170 ? 6.775 1.486 42.357 1.00 7.64 169 HIS A N 1
ATOM 1489 C CA . HIS A 1 170 ? 6.100 2.676 41.804 1.00 7.92 169 HIS A CA 1
ATOM 1490 C C . HIS A 1 170 ? 6.994 3.889 41.540 1.00 8.33 169 HIS A C 1
ATOM 1491 O O . HIS A 1 170 ? 6.545 4.798 40.849 1.00 9.72 169 HIS A O 1
ATOM 1498 N N . SER A 1 171 ? 8.210 3.946 42.078 1.00 8.45 170 SER A N 1
ATOM 1499 C CA . SER A 1 171 ? 9.083 5.113 41.896 1.00 10.63 170 SER A CA 1
ATOM 1500 C C . SER A 1 171 ? 10.216 4.944 40.942 1.00 13.00 170 SER A C 1
ATOM 1501 O O . SER A 1 171 ? 10.753 5.962 40.489 1.00 15.43 170 SER A O 1
ATOM 1504 N N . VAL A 1 172 ? 10.595 3.706 40.653 0.70 13.12 171 VAL A N 1
ATOM 1505 C CA . VAL A 1 172 ? 11.727 3.412 39.763 0.70 14.39 171 VAL A CA 1
ATOM 1506 C C . VAL A 1 172 ? 11.274 2.429 38.689 0.70 15.60 171 VAL A C 1
ATOM 1507 O O . VAL A 1 172 ? 10.161 1.904 38.737 0.70 17.17 171 VAL A O 1
#

Solvent-accessible surface area: 9455 Å² total; per-residue (Å²): 172,25,182,83,65,146,86,12,73,74,65,0,30,40,13,1,18,157,5,3,35,38,1,28,53,0,8,106,7,0,46,26,0,58,55,13,0,63,105,142,98,34,52,20,103,57,0,1,80,11,0,76,113,28,9,104,32,2,48,112,39,0,106,78,0,60,140,6,0,86,128,23,3,0,135,48,81,109,125,117,78,141,146,16,111,77,129,81,6,35,24,0,13,63,0,0,73,29,0,45,131,16,1,120,66,0,24,88,29,0,69,67,6,42,118,42,0,80,99,66,112,2,90,89,0,17,80,22,0,93,72,74,6,33,86,43,5,87,128,18,32,129,117,1,23,61,19,16,75,50,0,122,172,47,26,11,74,151,68,47,141,3,24,124,69,1,5,112,144,46,52

InterPro domains:
  IPR001519 Ferritin [PTHR11431] (2-174)
  IPR008331 Ferritin/DPS domain [PF00210] (15-154)
  IPR009040 Ferritin-like diiron domain [PS50905] (7-156)
  IPR009078 Ferritin-like superfamily [SSF47240] (1-173)
  IPR012347 Ferritin-like [G3DSA:1.20.1260.10] (1-176)
  IPR014034 Ferritin, conserved site [PS00204] (123-143)
  IPR014034 Ferritin, conserved site [PS00540] (58-76)

Foldseek 3Di:
DDPQADLQDPVLLVLLLVLLLLLLLQLQLLQLVLVQCVDPVNPLNLLSVVSNVVSVVSNVVSVVSCVVCVNNPHDHDHDDNDHDPDNHQQHSLSSLVVNLVSLVVSLVSLVVSLVVCVVSVNVVSNCCSVVPPNVVSVVVNVLSVVLNVQLVVLPPPVRVVSRNVCSVPVD

Secondary structure (DSSP, 8-state):
--TT--S--HHHHHHHHHHHHHHHHHHHHHHHHHHHHTSTTT--HHHHHHHHHHHHHHHHHHHHHHHHHHHHT--------PPPS-S---SHHHHHHHHHHHHHHHHHHHHHHHHHHHHTT-HHHHHHHIIIIIHHHHHHHHHHHHHHHHHHHTTTTT-HHHHHHHHHHT-

Sequence (171 aa):
VSQVRQNYHSSDCEAAVNRMLLNLELYASYTYSSSSMYAFFDRDDDVALHHNVAEEFFKEHHSSHAEREHAEKFMMKKYQNKRGGRVVLQDIKKKKPERDEWGNTLEAMQQAALQQLEEKKTVNQALLDLHKKLATDDKVDPHLCDFLESSEYLEAQQVKKAIKRIGDFITNLKRLGLLPENGMGEYLFDKHSV